Protein AF-A0A6C0J6Q1-F1 (afdb_monomer)

Secondary structure (DSSP, 8-state):
-------------EEE-TTS-EEEEEEEE-TTS-EEEEEEEEE-TTSTTTSTT--PPPPPB--HHHHHHHHHHHHH-TTT-SSHHHHHHHHHHHS--TT-B--BHHHHH-GGGSB-TTTS-S--PPPPPPHHHHHHHHHHHHHHHHHHHHHHHHHHHHHHHHTTS---

Solvent-accessible surface area (backbone atoms only — not comparable to full-atom values): 10248 Å² total; per-residue (Å²): 137,86,80,79,77,74,82,77,83,62,89,46,73,72,45,77,43,99,69,52,21,34,29,29,47,37,77,40,73,44,97,86,71,46,81,39,82,43,82,43,76,79,40,61,50,60,56,57,67,67,43,92,81,62,74,79,77,81,71,54,73,54,52,71,69,54,44,47,48,32,44,51,52,64,67,64,37,59,92,82,33,94,38,74,67,54,40,54,50,46,64,46,63,52,23,57,46,93,86,36,68,44,64,25,48,65,28,55,75,41,44,88,73,30,28,38,93,88,70,43,67,47,77,56,69,76,76,79,79,51,69,72,56,50,52,55,50,53,52,51,52,51,50,51,52,54,52,56,57,54,54,57,54,53,55,53,54,54,57,55,52,64,71,73,71,79,83,131

Nearest PDB structures (foldseek):
  6cqo-assembly3_D  TM=4.088E-01  e=1.743E+00  Saccharomyces cerevisiae S288C
  1vhz-assembly1_B  TM=5.983E-01  e=8.739E+00  Escherichia coli
  8s4s-assembly1_B  TM=3.358E-01  e=2.566E+00  Enterococcus faecalis

Mean predicted aligned error: 18.16 Å

Structure (mmCIF, N/CA/C/O backbone):
data_AF-A0A6C0J6Q1-F1
#
_entry.id   AF-A0A6C0J6Q1-F1
#
loop_
_atom_site.group_PDB
_atom_site.id
_atom_site.type_symbol
_atom_site.label_atom_id
_atom_site.label_alt_id
_atom_site.label_comp_id
_atom_site.label_asym_id
_atom_site.label_entity_id
_atom_site.label_seq_id
_atom_site.pdbx_PDB_ins_code
_atom_site.Cartn_x
_atom_site.Cartn_y
_atom_site.Cartn_z
_atom_site.occupancy
_atom_site.B_iso_or_equiv
_atom_site.auth_seq_id
_atom_site.auth_comp_id
_atom_site.auth_asym_id
_atom_site.auth_atom_id
_atom_site.pdbx_PDB_model_num
ATOM 1 N N . MET A 1 1 ? 37.538 18.246 33.542 1.00 31.28 1 MET A N 1
ATOM 2 C CA . MET A 1 1 ? 36.660 17.071 33.344 1.00 31.28 1 MET A CA 1
ATOM 3 C C . MET A 1 1 ? 35.250 17.475 33.776 1.00 31.28 1 MET A C 1
ATOM 5 O O . MET A 1 1 ? 34.979 17.512 34.967 1.00 31.28 1 MET A O 1
ATOM 9 N N . TYR A 1 2 ? 34.393 17.915 32.850 1.00 31.08 2 TYR A N 1
ATOM 10 C CA . TYR A 1 2 ? 33.024 18.337 33.182 1.00 31.08 2 TYR A CA 1
ATOM 11 C C . TYR A 1 2 ? 32.098 17.121 33.132 1.00 31.08 2 TYR A C 1
ATOM 13 O O . TYR A 1 2 ? 31.791 16.616 32.057 1.00 31.08 2 TYR A O 1
ATOM 21 N N . MET A 1 3 ? 31.660 16.643 34.296 1.00 31.19 3 MET A N 1
ATOM 22 C CA . MET A 1 3 ? 30.568 15.675 34.377 1.00 31.19 3 MET A CA 1
ATOM 23 C C . MET A 1 3 ? 29.244 16.439 34.267 1.00 31.19 3 MET A C 1
ATOM 25 O O . MET A 1 3 ? 28.832 17.115 35.210 1.00 31.19 3 MET A O 1
ATOM 29 N N . SER A 1 4 ? 28.568 16.354 33.118 1.00 32.66 4 SER A N 1
ATOM 30 C CA . SER A 1 4 ? 27.182 16.808 32.987 1.00 32.66 4 SER A CA 1
ATOM 31 C C . SER A 1 4 ? 26.290 15.904 33.840 1.00 32.66 4 SER A C 1
ATOM 33 O O . SER A 1 4 ? 26.057 14.744 33.489 1.00 32.66 4 SER A O 1
ATOM 35 N N . LYS A 1 5 ? 25.788 16.413 34.969 1.00 37.06 5 LYS A N 1
ATOM 36 C CA . LYS A 1 5 ? 24.716 15.748 35.715 1.00 37.06 5 LYS A CA 1
ATOM 37 C C . LYS A 1 5 ? 23.469 15.726 34.833 1.00 37.06 5 LYS A C 1
ATOM 39 O O . LYS A 1 5 ? 22.796 16.738 34.654 1.00 37.06 5 LYS A O 1
ATOM 44 N N . VAL A 1 6 ? 23.204 14.556 34.262 1.00 41.47 6 VAL A N 1
ATOM 45 C CA . VAL A 1 6 ? 21.924 14.176 33.663 1.00 41.47 6 VAL A CA 1
ATOM 46 C C . VAL A 1 6 ? 20.822 14.522 34.667 1.00 41.47 6 VAL A C 1
ATOM 48 O O . VAL A 1 6 ? 20.937 14.196 35.848 1.00 41.47 6 VAL A O 1
ATOM 51 N N . GLY A 1 7 ? 19.804 15.251 34.201 1.00 38.47 7 GLY A N 1
ATOM 52 C CA . GLY A 1 7 ? 18.762 15.854 35.029 1.00 38.47 7 GLY A CA 1
ATOM 53 C C . GLY A 1 7 ? 18.146 14.870 36.021 1.00 38.47 7 GLY A C 1
ATOM 54 O O . GLY A 1 7 ? 17.447 13.934 35.633 1.00 38.47 7 GLY A O 1
ATOM 55 N N . GLN A 1 8 ? 18.399 15.102 37.309 1.00 38.59 8 GLN A N 1
ATOM 56 C CA . GLN A 1 8 ? 17.718 14.400 38.388 1.00 38.59 8 GLN A CA 1
ATOM 57 C C . GLN A 1 8 ? 16.232 14.773 38.357 1.00 38.59 8 GLN A C 1
ATOM 59 O O . GLN A 1 8 ? 15.865 15.945 38.424 1.00 38.59 8 GLN A O 1
ATOM 64 N N . THR A 1 9 ? 15.375 13.760 38.228 1.00 44.28 9 THR A N 1
ATOM 65 C CA . THR A 1 9 ? 13.922 13.909 38.353 1.00 44.28 9 THR A CA 1
ATOM 66 C C . THR A 1 9 ? 13.615 14.060 39.839 1.00 44.28 9 THR A C 1
ATOM 68 O O . THR A 1 9 ? 13.658 13.085 40.582 1.00 44.28 9 THR A O 1
ATOM 71 N N . VAL A 1 10 ? 13.373 15.288 40.295 1.00 46.84 10 VAL A N 1
ATOM 72 C CA . VAL A 1 10 ? 12.928 15.542 41.670 1.00 46.84 10 VAL A CA 1
ATOM 73 C C . VAL A 1 10 ? 11.433 15.225 41.743 1.00 46.84 10 VAL A C 1
ATOM 75 O O . VAL A 1 10 ? 10.654 15.809 40.992 1.00 46.84 10 VAL A O 1
ATOM 78 N N . GLN A 1 11 ? 11.084 14.265 42.606 1.00 47.78 11 GLN A N 1
ATOM 79 C CA . GLN A 1 11 ? 9.743 13.781 42.966 1.00 47.78 11 GLN A CA 1
ATOM 80 C C . GLN A 1 11 ? 8.599 14.758 42.630 1.00 47.78 11 GLN A C 1
ATOM 82 O O . GLN A 1 11 ? 8.379 15.750 43.323 1.00 47.78 11 GLN A O 1
ATOM 87 N N . GLY A 1 12 ? 7.844 14.449 41.577 1.00 55.34 12 GLY A N 1
ATOM 88 C CA . GLY A 1 12 ? 6.535 15.039 41.301 1.00 55.34 12 GLY A CA 1
ATOM 89 C C . GLY A 1 12 ? 5.444 13.982 41.456 1.00 55.34 12 GLY A C 1
ATOM 90 O O . GLY A 1 12 ? 5.717 12.794 41.300 1.00 55.34 12 GLY A O 1
ATOM 91 N N . SER A 1 13 ? 4.210 14.397 41.754 1.00 62.00 13 SER A N 1
ATOM 92 C CA . SER A 1 13 ? 3.060 13.490 41.750 1.00 62.00 13 SER A CA 1
ATOM 93 C C . SER A 1 13 ? 2.784 13.005 40.326 1.00 62.00 13 SER A C 1
ATOM 95 O O . SER A 1 13 ? 2.541 13.796 39.407 1.00 62.00 13 SER A O 1
ATOM 97 N N . GLU A 1 14 ? 2.85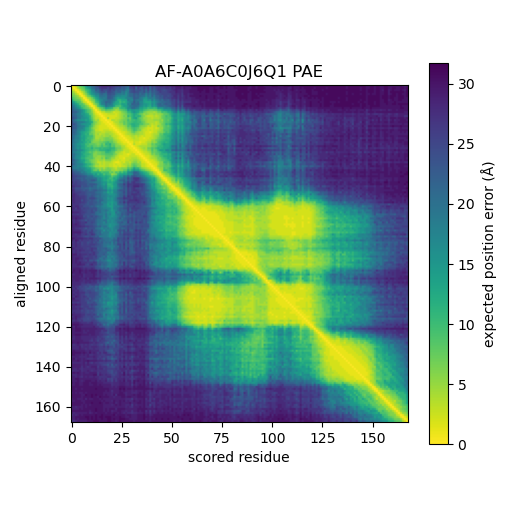9 11.694 40.136 1.00 70.31 14 GLU A N 1
ATOM 98 C CA . GLU A 1 14 ? 2.458 11.043 38.896 1.00 70.31 14 GLU A CA 1
ATOM 99 C C . GLU A 1 14 ? 0.930 11.053 38.777 1.00 70.31 14 GLU A C 1
ATOM 101 O O . GLU A 1 14 ? 0.204 10.910 39.762 1.00 70.31 14 GLU A O 1
ATOM 106 N N . LYS A 1 15 ? 0.425 11.238 37.557 1.00 68.31 15 LYS A N 1
ATOM 107 C CA . LYS A 1 15 ? -1.001 11.159 37.248 1.00 68.31 15 LYS A CA 1
ATOM 108 C C . LYS A 1 15 ? -1.218 10.367 35.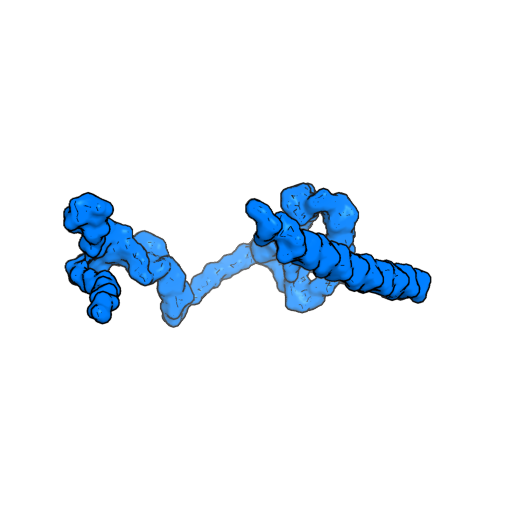969 1.00 68.31 15 LYS A C 1
ATOM 110 O O . LYS A 1 15 ? -0.648 10.680 34.921 1.00 68.31 15 LYS A O 1
ATOM 115 N N . THR A 1 16 ? -2.123 9.401 36.044 1.00 72.75 16 THR A N 1
ATOM 116 C CA . THR A 1 16 ? -2.649 8.704 34.870 1.00 72.75 16 THR A CA 1
ATOM 117 C C . THR A 1 16 ? -3.632 9.612 34.127 1.00 72.75 16 THR A C 1
ATOM 119 O O . THR A 1 16 ? -4.587 10.144 34.697 1.00 72.75 16 THR A O 1
ATOM 122 N N . LEU A 1 17 ? -3.376 9.827 32.840 1.00 67.94 17 LEU A N 1
ATOM 123 C CA . LEU A 1 17 ? -4.201 10.611 31.926 1.00 67.94 17 LEU A CA 1
ATOM 124 C C . LEU A 1 17 ? -5.359 9.771 31.372 1.00 67.94 17 LEU A C 1
ATOM 126 O O . LEU A 1 17 ? -5.322 8.543 31.371 1.00 67.94 17 LEU A O 1
ATOM 130 N N . ARG A 1 18 ? -6.375 10.438 30.809 1.00 61.78 18 ARG A N 1
ATOM 131 C CA . ARG A 1 18 ? -7.586 9.796 30.254 1.00 61.78 18 ARG A CA 1
ATOM 132 C C . ARG A 1 18 ? -7.299 8.762 29.151 1.00 61.78 18 ARG A C 1
ATOM 134 O O . ARG A 1 18 ? -8.119 7.888 28.908 1.00 61.78 18 ARG A O 1
ATOM 141 N N . ASN A 1 19 ? -6.152 8.864 28.481 1.00 59.66 19 ASN A N 1
ATOM 142 C CA . ASN A 1 19 ? -5.696 7.934 27.443 1.00 59.66 19 ASN A CA 1
ATOM 143 C C . ASN A 1 19 ? -4.791 6.804 27.980 1.00 59.66 19 ASN A C 1
ATOM 145 O O . ASN A 1 19 ? -4.160 6.119 27.178 1.00 59.66 19 ASN A O 1
ATOM 149 N N . GLY A 1 20 ? -4.677 6.643 29.303 1.00 59.78 20 GLY A N 1
ATOM 150 C CA . GLY A 1 20 ? -3.832 5.632 29.945 1.00 59.78 20 GLY A CA 1
ATOM 151 C C . GLY A 1 20 ? -2.336 5.964 29.968 1.00 59.78 20 GLY A C 1
ATOM 152 O O . GLY A 1 20 ? -1.537 5.128 30.371 1.00 59.78 20 GLY A O 1
ATOM 153 N N . ALA A 1 21 ? -1.931 7.161 29.532 1.00 65.50 21 ALA A N 1
ATOM 154 C CA . ALA A 1 21 ? -0.545 7.611 29.645 1.00 65.50 21 ALA A CA 1
ATOM 155 C C . ALA A 1 21 ? -0.246 8.111 31.068 1.00 65.50 21 ALA A C 1
ATOM 157 O O . ALA A 1 21 ? -1.102 8.734 31.693 1.00 65.50 21 ALA A O 1
ATOM 158 N N . ILE A 1 22 ? 0.975 7.901 31.559 1.00 72.88 22 ILE A N 1
ATOM 159 C CA . ILE A 1 22 ? 1.423 8.415 32.862 1.00 72.88 22 ILE A CA 1
ATOM 160 C C . ILE A 1 22 ? 2.250 9.672 32.616 1.00 72.88 22 ILE A C 1
ATOM 162 O O . ILE A 1 22 ? 3.230 9.651 31.863 1.00 72.88 22 ILE A O 1
ATOM 166 N N . GLY A 1 23 ? 1.850 10.777 33.238 1.00 75.56 23 GLY A N 1
ATOM 167 C CA . GLY A 1 23 ? 2.623 12.012 33.234 1.00 75.56 23 GLY A CA 1
ATOM 168 C C . GLY A 1 23 ? 2.917 12.498 34.644 1.00 75.56 23 GLY A C 1
ATOM 169 O O . GLY A 1 23 ? 2.174 12.202 35.575 1.00 75.56 23 GLY A O 1
ATOM 170 N N . ALA A 1 24 ? 3.992 13.262 34.793 1.00 77.56 24 ALA A N 1
ATOM 171 C CA . ALA A 1 24 ? 4.355 13.886 36.055 1.00 77.56 24 ALA A CA 1
ATOM 172 C C . ALA A 1 24 ? 4.741 15.347 35.829 1.00 77.56 24 ALA A C 1
ATOM 174 O O . ALA A 1 24 ? 5.163 15.757 34.740 1.00 77.56 24 ALA A O 1
ATOM 175 N N . SER A 1 25 ? 4.580 16.146 36.879 1.00 75.88 25 SER A N 1
ATOM 176 C CA . SER A 1 25 ? 5.115 17.505 36.902 1.00 75.88 25 SER A CA 1
ATOM 177 C C . SER A 1 25 ? 6.587 17.445 37.279 1.00 75.88 25 SER A C 1
ATOM 179 O O . SER A 1 25 ? 6.921 17.029 38.383 1.00 75.88 25 SER A O 1
ATOM 181 N N . VAL A 1 26 ? 7.458 17.877 36.373 1.00 74.88 26 VAL A N 1
ATOM 182 C CA . VAL A 1 26 ? 8.906 17.908 36.581 1.00 74.88 26 VAL A CA 1
ATOM 183 C C . VAL A 1 26 ? 9.357 19.360 36.681 1.00 74.88 26 VAL A C 1
ATOM 185 O O . VAL A 1 26 ? 8.897 20.225 35.928 1.00 74.88 26 VAL A O 1
ATOM 188 N N . TRP A 1 27 ? 10.261 19.641 37.613 1.00 75.38 27 TRP A N 1
ATOM 189 C CA . TRP A 1 27 ? 10.957 20.921 37.663 1.00 75.38 27 TRP A CA 1
ATOM 190 C C . TRP A 1 27 ? 12.024 20.967 36.571 1.00 75.38 27 TRP A C 1
ATOM 192 O O . TRP A 1 27 ? 12.867 20.079 36.473 1.00 75.38 27 TRP A O 1
ATOM 202 N N . VAL A 1 28 ? 11.973 21.996 35.732 1.00 74.69 28 VAL A N 1
ATOM 203 C CA . VAL A 1 28 ? 12.897 22.199 34.616 1.00 74.69 28 VAL A CA 1
ATOM 204 C C . VAL A 1 28 ? 13.493 23.593 34.732 1.00 74.69 28 VAL A C 1
ATOM 206 O O . VAL A 1 28 ? 12.763 24.568 34.914 1.00 74.69 28 VAL A O 1
ATOM 209 N N . THR A 1 29 ? 14.811 23.695 34.604 1.00 78.50 29 THR A N 1
ATOM 210 C CA . THR A 1 29 ? 15.500 24.983 34.504 1.00 78.50 29 THR A CA 1
ATOM 211 C C . THR A 1 29 ? 15.158 25.636 33.167 1.00 78.50 29 THR A C 1
A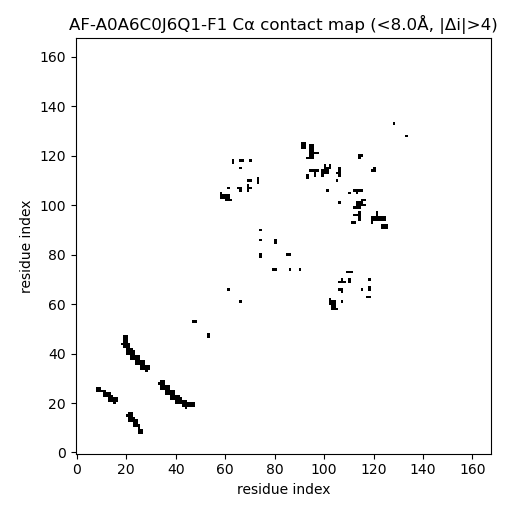TOM 213 O O . THR A 1 29 ? 15.306 25.026 32.105 1.00 78.50 29 THR A O 1
ATOM 216 N N . LYS A 1 30 ? 14.651 26.865 33.212 1.00 77.06 30 LYS A N 1
ATOM 217 C CA . LYS A 1 30 ? 14.368 27.687 32.035 1.00 77.06 30 LYS A CA 1
ATOM 218 C C . LYS A 1 30 ? 15.663 28.307 31.495 1.00 77.06 30 LYS A C 1
ATOM 220 O O . LYS A 1 30 ? 16.702 28.277 32.147 1.00 77.06 30 LYS A O 1
ATOM 225 N N . GLN A 1 31 ? 15.593 28.891 30.298 1.00 74.31 31 GLN A N 1
ATOM 226 C CA . GLN A 1 31 ? 16.737 29.558 29.656 1.00 74.31 31 GLN A CA 1
ATOM 227 C C . GLN A 1 31 ? 17.276 30.755 30.460 1.00 74.31 31 GLN A C 1
ATOM 229 O O . GLN A 1 31 ? 18.447 31.085 30.335 1.00 74.31 31 GLN A O 1
ATOM 234 N N . ASP A 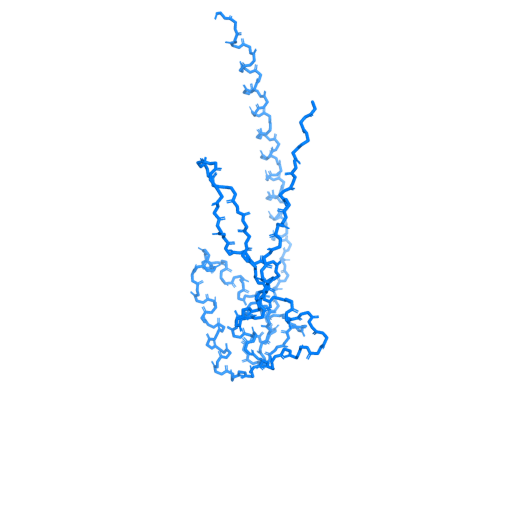1 32 ? 16.441 31.360 31.307 1.00 78.56 32 ASP A N 1
ATOM 235 C CA . ASP A 1 32 ? 16.789 32.462 32.214 1.00 78.56 32 ASP A CA 1
ATOM 236 C C . ASP A 1 32 ? 17.414 31.996 33.549 1.00 78.56 32 ASP A C 1
ATOM 238 O O . ASP A 1 32 ? 17.658 32.809 34.436 1.00 78.56 32 ASP A O 1
ATOM 242 N N . GLY A 1 33 ? 17.650 30.690 33.723 1.00 74.62 33 GLY A N 1
ATOM 243 C CA . GLY A 1 33 ? 18.199 30.107 34.951 1.00 74.62 33 GLY A CA 1
ATOM 244 C C . GLY A 1 33 ? 17.176 29.869 36.069 1.00 74.62 33 GLY A C 1
ATOM 245 O O . GLY A 1 33 ? 17.518 29.253 37.078 1.00 74.62 33 GLY A O 1
ATOM 246 N N . THR A 1 34 ? 15.915 30.280 35.904 1.00 78.06 34 THR A N 1
ATOM 247 C CA . THR A 1 34 ? 14.858 30.039 36.898 1.00 78.06 34 THR A CA 1
ATOM 248 C C . THR A 1 34 ? 14.289 28.621 36.802 1.00 78.06 34 THR A C 1
ATOM 250 O O . THR A 1 34 ? 14.266 28.002 35.737 1.00 78.06 34 THR A O 1
ATOM 253 N N . LEU A 1 35 ? 13.784 28.081 37.915 1.00 77.25 35 LEU A N 1
ATOM 254 C CA . LEU A 1 35 ? 13.070 26.801 37.921 1.00 77.25 35 LEU A CA 1
ATOM 255 C C . LEU A 1 35 ? 11.598 27.001 37.535 1.00 77.25 35 LEU A C 1
ATOM 257 O O . LEU A 1 35 ? 10.890 27.828 38.108 1.00 77.25 35 LEU A O 1
ATOM 261 N N . GLY A 1 36 ? 11.111 26.215 36.575 1.00 76.62 36 GLY A N 1
ATOM 262 C CA . GLY A 1 36 ? 9.703 26.167 36.184 1.00 76.62 36 GLY A CA 1
ATOM 263 C C . GLY A 1 36 ? 9.136 24.753 36.252 1.00 76.62 36 GLY A C 1
ATOM 264 O O . GLY A 1 36 ? 9.810 23.791 35.894 1.00 76.62 36 GLY A O 1
ATOM 265 N N . LYS A 1 37 ? 7.875 24.608 36.672 1.00 78.88 37 LYS A N 1
ATOM 266 C CA . LYS A 1 37 ? 7.158 23.329 36.566 1.00 78.88 37 LYS A CA 1
ATOM 267 C C . LYS A 1 37 ? 6.732 23.097 35.114 1.00 78.88 37 LYS A C 1
ATOM 269 O O . LYS A 1 37 ? 6.090 23.958 34.516 1.00 78.88 37 LYS A O 1
ATOM 274 N N . ARG A 1 38 ? 7.047 21.928 34.554 1.00 74.81 38 ARG A N 1
ATOM 275 C CA . ARG A 1 38 ? 6.531 21.456 33.260 1.00 74.81 38 ARG A CA 1
ATOM 276 C C . ARG A 1 38 ? 5.934 20.065 33.408 1.00 74.81 38 ARG A C 1
ATOM 278 O O . ARG A 1 38 ? 6.508 19.205 34.066 1.00 74.81 38 ARG A O 1
ATOM 285 N N . PHE A 1 39 ? 4.794 19.837 32.768 1.00 74.50 39 PHE A N 1
ATOM 286 C CA . PHE A 1 39 ? 4.189 18.512 32.700 1.00 74.50 39 PHE A CA 1
ATOM 287 C C . PHE A 1 39 ? 4.873 17.688 31.600 1.00 74.50 39 PHE A C 1
ATOM 289 O O . PHE A 1 39 ? 4.961 18.144 30.458 1.00 74.50 39 PHE A O 1
ATOM 296 N N . LYS A 1 40 ? 5.367 16.492 31.932 1.00 73.81 40 LYS A N 1
ATOM 297 C CA . LYS A 1 40 ? 6.027 15.578 30.988 1.00 73.81 40 LYS A CA 1
ATOM 298 C C . LYS A 1 40 ? 5.353 14.208 31.024 1.00 73.81 40 LYS A C 1
ATOM 300 O O . LYS A 1 40 ? 5.018 13.708 32.091 1.00 73.81 40 LYS A O 1
ATOM 305 N N . ILE A 1 41 ? 5.166 13.597 29.853 1.00 70.62 41 ILE A N 1
ATOM 306 C CA . ILE A 1 41 ? 4.691 12.212 29.734 1.00 70.62 41 ILE A CA 1
ATOM 307 C C . ILE A 1 41 ? 5.895 11.285 29.936 1.00 70.62 41 ILE A C 1
ATOM 309 O O . ILE A 1 41 ? 6.861 11.367 29.176 1.00 70.62 41 ILE A O 1
ATOM 313 N N . HIS A 1 42 ? 5.841 10.439 30.964 1.00 65.12 42 HIS A N 1
ATOM 314 C CA . HIS A 1 42 ? 6.874 9.446 31.280 1.00 65.12 42 HIS A CA 1
ATOM 315 C C . HIS A 1 42 ? 6.641 8.152 30.504 1.00 65.12 42 HIS A C 1
ATOM 317 O O . HIS A 1 42 ? 7.567 7.612 29.903 1.00 65.12 42 HIS A O 1
ATOM 323 N N . THR A 1 43 ? 5.381 7.722 30.439 1.00 63.81 43 THR A N 1
ATOM 324 C CA . THR A 1 43 ? 4.978 6.491 29.763 1.00 63.81 43 THR A CA 1
ATOM 325 C C . THR A 1 43 ? 3.832 6.806 28.812 1.00 63.81 43 THR A C 1
ATOM 327 O O . THR A 1 43 ? 2.781 7.299 29.226 1.00 63.81 43 THR A O 1
ATOM 330 N N . GLY A 1 44 ? 4.046 6.574 27.513 1.00 57.34 44 GLY A N 1
ATOM 331 C CA . GLY A 1 44 ? 3.047 6.856 26.482 1.00 57.34 44 GLY A CA 1
ATOM 332 C C . GLY A 1 44 ? 1.793 5.975 26.608 1.00 57.34 44 GLY A C 1
ATOM 333 O O . GLY A 1 44 ? 1.829 4.936 27.265 1.00 57.34 44 GLY A O 1
ATOM 334 N N . PRO A 1 45 ? 0.697 6.314 25.905 1.00 55.25 45 PRO A N 1
ATOM 335 C CA . PRO A 1 45 ? -0.577 5.575 25.950 1.00 55.25 45 PRO A CA 1
ATOM 336 C C . PRO A 1 45 ? -0.485 4.112 25.467 1.00 55.25 45 PRO A C 1
ATOM 338 O O . PRO A 1 45 ? -1.464 3.373 25.511 1.00 55.25 45 PRO A O 1
ATOM 341 N N . ASN A 1 46 ? 0.685 3.673 24.994 1.00 54.00 46 ASN A N 1
ATOM 342 C CA . ASN A 1 46 ? 0.948 2.289 24.615 1.00 54.00 46 ASN A CA 1
ATOM 343 C C . ASN A 1 46 ? 1.238 1.366 25.811 1.00 54.00 46 ASN A C 1
ATOM 345 O O . ASN A 1 46 ? 1.207 0.158 25.609 1.00 54.00 46 ASN A O 1
ATOM 349 N N . ALA A 1 47 ? 1.474 1.873 27.028 1.00 51.09 47 ALA A N 1
ATOM 350 C CA . ALA A 1 47 ? 1.611 0.994 28.197 1.00 51.09 47 ALA A CA 1
ATOM 351 C C . ALA A 1 47 ? 0.301 0.264 28.526 1.00 51.09 47 ALA A C 1
ATOM 353 O O . ALA A 1 47 ? 0.327 -0.940 28.735 1.00 51.09 47 ALA A O 1
ATOM 354 N N . ALA A 1 48 ? -0.852 0.928 28.383 1.00 48.88 48 ALA A N 1
ATOM 355 C CA . ALA A 1 48 ? -2.164 0.281 28.490 1.00 48.88 48 ALA A CA 1
ATOM 356 C C . ALA A 1 48 ? -2.421 -0.787 27.399 1.00 48.88 48 ALA A C 1
ATOM 358 O O . ALA A 1 48 ? -3.268 -1.655 27.568 1.00 48.88 48 ALA A O 1
ATOM 359 N N . ARG A 1 49 ? -1.696 -0.738 26.267 1.00 50.75 49 ARG A N 1
ATOM 360 C CA . ARG A 1 49 ? -1.724 -1.780 25.217 1.00 50.75 49 ARG A CA 1
ATOM 361 C C . ARG A 1 49 ? -0.735 -2.921 25.472 1.00 50.75 49 ARG A C 1
ATOM 363 O O . ARG A 1 49 ? -0.801 -3.921 24.763 1.00 50.75 49 ARG A O 1
ATOM 370 N N . ALA A 1 50 ? 0.197 -2.739 26.405 1.00 51.34 50 ALA A N 1
ATOM 371 C CA . ALA A 1 50 ? 1.173 -3.739 26.829 1.00 51.34 50 ALA A CA 1
ATOM 372 C C . ALA A 1 50 ? 0.712 -4.512 28.081 1.00 51.34 50 ALA A C 1
ATOM 374 O O . ALA A 1 50 ? 1.366 -5.478 28.464 1.00 51.34 50 ALA A O 1
ATOM 375 N N . GLU A 1 51 ? -0.410 -4.108 28.691 1.00 54.50 51 GLU A N 1
ATOM 376 C CA . GLU A 1 51 ? -1.083 -4.824 29.778 1.00 54.50 51 GLU A CA 1
ATOM 377 C C . GLU A 1 51 ? -1.467 -6.252 29.330 1.00 54.50 51 GLU A C 1
ATOM 379 O O . GLU A 1 51 ? -2.132 -6.416 28.293 1.00 54.50 51 GLU A O 1
ATOM 384 N N . PRO A 1 52 ? -1.095 -7.296 30.093 1.00 44.78 52 PRO A N 1
ATOM 385 C CA . PRO A 1 52 ? -1.557 -8.657 29.849 1.00 44.78 52 PRO A CA 1
ATOM 386 C C . PRO A 1 52 ? -3.089 -8.702 29.956 1.00 44.78 52 PRO A C 1
ATOM 388 O O . PRO A 1 52 ? -3.646 -8.542 31.036 1.00 44.78 52 PRO A O 1
ATOM 391 N N . GLY A 1 53 ? -3.782 -8.887 28.828 1.00 56.84 53 GLY A N 1
ATOM 392 C CA . GLY A 1 53 ? -5.252 -8.933 28.776 1.00 56.84 53 GLY A CA 1
ATOM 393 C C . GLY A 1 53 ? -5.919 -7.835 27.943 1.00 56.84 53 GLY A C 1
ATOM 394 O O . GLY A 1 53 ? -7.137 -7.875 27.769 1.00 56.84 53 GLY A O 1
ATOM 395 N N . TYR A 1 54 ? -5.165 -6.891 27.364 1.00 57.56 54 TYR A N 1
ATOM 396 C CA . TYR A 1 54 ? -5.734 -5.940 26.404 1.00 57.56 54 TYR A CA 1
ATOM 397 C C . TYR A 1 54 ? -6.226 -6.662 25.136 1.00 57.56 54 TYR A C 1
ATOM 399 O O . TYR A 1 54 ? -5.447 -7.029 24.252 1.00 57.56 54 TYR A O 1
ATOM 407 N N . GLN A 1 55 ? -7.543 -6.834 25.015 1.00 58.41 55 GLN A N 1
ATOM 408 C CA . GLN A 1 55 ? -8.171 -7.326 23.793 1.00 58.41 55 GLN A CA 1
ATOM 409 C C . GLN A 1 55 ? -8.332 -6.163 22.808 1.00 58.41 55 GLN A C 1
ATOM 411 O O . GLN A 1 55 ? -9.104 -5.226 23.025 1.00 58.41 55 GLN A O 1
ATOM 416 N N . ARG A 1 56 ? -7.585 -6.203 21.698 1.00 62.94 56 ARG A N 1
ATOM 417 C CA . ARG A 1 56 ? -7.809 -5.281 20.579 1.00 62.94 56 ARG A CA 1
ATOM 418 C C . ARG A 1 56 ? -9.241 -5.499 20.082 1.00 62.94 56 ARG A C 1
ATOM 420 O O . ARG A 1 56 ? -9.561 -6.602 19.658 1.00 62.94 56 ARG A O 1
ATOM 427 N N . GLY A 1 57 ? -10.062 -4.446 20.102 1.00 66.69 57 GLY A N 1
ATOM 428 C CA . GLY A 1 57 ? -11.436 -4.513 19.603 1.00 66.69 57 GLY A CA 1
ATOM 429 C C . GLY A 1 57 ? -11.506 -5.111 18.196 1.00 66.69 57 GLY A C 1
ATOM 430 O O . GLY A 1 57 ? -10.659 -4.810 17.343 1.00 66.69 57 GLY A O 1
ATOM 431 N N . GLU A 1 58 ? -12.499 -5.970 17.976 1.00 73.50 58 GLU A N 1
ATOM 432 C CA . GLU A 1 58 ? -12.691 -6.657 16.704 1.00 73.50 58 GLU A CA 1
ATOM 433 C C . GLU A 1 58 ? -12.848 -5.657 15.559 1.00 73.50 58 GLU A C 1
ATOM 435 O O . GLU A 1 58 ? -13.497 -4.609 15.661 1.00 73.50 58 GLU A O 1
ATOM 440 N N . GLN A 1 59 ? -12.217 -5.968 14.432 1.00 81.81 59 GLN A N 1
ATOM 441 C CA . GLN A 1 59 ? -12.323 -5.121 13.259 1.00 81.81 59 GLN A CA 1
ATOM 442 C C . GLN A 1 59 ? -13.655 -5.378 12.570 1.00 81.81 59 GLN A C 1
ATOM 444 O O . GLN A 1 59 ? -13.937 -6.496 12.152 1.00 81.81 59 GLN A O 1
ATOM 449 N N . LYS A 1 60 ? -14.440 -4.312 12.391 1.00 87.50 60 LYS A N 1
ATOM 450 C CA . LYS A 1 60 ? -15.734 -4.385 11.704 1.00 87.50 60 LYS A CA 1
ATOM 451 C C . LYS A 1 60 ? -15.580 -5.017 10.323 1.00 87.50 60 LYS A C 1
ATOM 453 O O . LYS A 1 60 ? -14.709 -4.586 9.558 1.00 87.50 60 LYS A O 1
ATOM 458 N N . GLN A 1 61 ? -16.431 -5.990 10.015 1.00 92.12 61 GLN A N 1
ATOM 459 C CA . GLN A 1 61 ? -16.596 -6.489 8.654 1.00 92.12 61 GLN A CA 1
ATOM 460 C C . GLN A 1 61 ? -17.161 -5.381 7.761 1.00 92.12 61 GLN A C 1
ATOM 462 O O . GLN A 1 61 ? -17.943 -4.545 8.218 1.00 92.12 61 GLN A O 1
ATOM 467 N N . ILE A 1 62 ? -16.720 -5.346 6.508 1.00 93.62 62 ILE A N 1
ATOM 468 C CA . ILE A 1 62 ? -17.188 -4.383 5.510 1.00 93.62 62 ILE A CA 1
ATOM 469 C C . ILE A 1 62 ? -17.954 -5.108 4.411 1.00 93.62 62 ILE A C 1
ATOM 471 O O . ILE A 1 62 ? -17.667 -6.265 4.101 1.00 93.62 62 ILE A O 1
ATOM 475 N N . SER A 1 63 ? -18.915 -4.416 3.805 1.00 93.44 63 SER A N 1
ATOM 476 C CA . SER A 1 63 ? -19.670 -4.951 2.674 1.00 93.44 63 SER A CA 1
ATOM 477 C C . SER A 1 63 ? -18.857 -4.916 1.379 1.00 93.44 63 SER A C 1
ATOM 479 O O . SER A 1 63 ? -17.936 -4.112 1.221 1.00 93.44 63 SER A O 1
ATOM 481 N N . LEU A 1 64 ? -19.261 -5.727 0.398 1.00 91.31 64 LEU A N 1
ATOM 482 C CA . LEU A 1 64 ? -18.656 -5.726 -0.936 1.00 91.31 64 LEU A CA 1
ATOM 483 C C . LEU A 1 64 ? -18.716 -4.338 -1.598 1.00 91.31 64 LEU A C 1
ATOM 485 O O . LEU A 1 64 ? -17.765 -3.908 -2.244 1.00 91.31 64 LEU A O 1
ATOM 489 N N . ALA A 1 65 ? -19.818 -3.606 -1.414 1.00 92.88 65 ALA A N 1
ATOM 490 C CA . ALA A 1 65 ? -19.956 -2.246 -1.932 1.00 92.88 65 ALA A CA 1
ATOM 491 C C . ALA A 1 65 ? -18.950 -1.280 -1.279 1.00 92.88 65 ALA A C 1
ATOM 493 O O . ALA A 1 65 ? -18.351 -0.452 -1.965 1.00 92.88 65 ALA A O 1
ATOM 494 N N . GLN A 1 66 ? -18.723 -1.415 0.033 1.00 92.50 66 GLN A N 1
ATOM 495 C CA . GLN A 1 66 ? -17.713 -0.634 0.751 1.00 92.50 66 GLN A CA 1
ATOM 496 C C . GLN A 1 66 ? -16.296 -0.986 0.295 1.00 92.50 66 GLN A C 1
ATOM 498 O O . GLN A 1 66 ? -15.485 -0.083 0.107 1.00 92.50 66 GLN A O 1
ATOM 503 N N . ALA A 1 67 ? -16.013 -2.269 0.070 1.00 91.25 67 ALA A N 1
ATOM 504 C CA . ALA A 1 67 ? -14.733 -2.724 -0.457 1.00 91.25 67 ALA A CA 1
ATOM 505 C C . ALA A 1 67 ? -14.469 -2.151 -1.861 1.00 91.25 67 ALA A C 1
ATOM 507 O O . ALA A 1 67 ? -13.442 -1.512 -2.077 1.00 91.25 67 ALA A O 1
ATOM 508 N N . LYS A 1 68 ? -15.435 -2.249 -2.784 1.00 91.00 68 LYS A N 1
ATOM 509 C CA . LYS A 1 68 ? -15.329 -1.656 -4.132 1.00 91.00 68 LYS A CA 1
ATOM 510 C C . LYS A 1 68 ? -15.072 -0.155 -4.090 1.00 91.00 68 LYS A C 1
ATOM 512 O O . LYS A 1 68 ? -14.222 0.351 -4.819 1.00 91.00 68 LYS A O 1
ATOM 517 N N . ARG A 1 69 ? -15.796 0.562 -3.227 1.00 93.19 69 ARG A N 1
ATOM 518 C CA . ARG A 1 69 ? -15.591 1.999 -3.047 1.00 93.19 69 ARG A CA 1
ATOM 519 C C . ARG A 1 69 ? -14.180 2.294 -2.542 1.00 93.19 69 ARG A C 1
ATOM 521 O O . ARG A 1 69 ? -13.502 3.119 -3.136 1.00 93.19 69 ARG A O 1
ATOM 528 N N . ALA A 1 70 ? -13.725 1.593 -1.504 1.00 92.62 70 ALA A N 1
ATOM 529 C CA . ALA A 1 70 ? -12.388 1.789 -0.955 1.00 92.62 70 ALA A CA 1
ATOM 530 C C . ALA A 1 70 ? -11.287 1.507 -1.987 1.00 92.62 70 ALA A C 1
ATOM 532 O O . ALA A 1 70 ? -10.337 2.279 -2.081 1.00 92.62 70 ALA A O 1
ATOM 533 N N . TYR A 1 71 ? -11.431 0.447 -2.789 1.00 90.31 71 TYR A N 1
ATOM 534 C CA . TYR A 1 71 ? -10.511 0.126 -3.880 1.00 90.31 71 TYR A CA 1
ATOM 535 C C . TYR A 1 71 ? -10.442 1.260 -4.910 1.00 90.31 71 TYR A C 1
ATOM 537 O O . TYR A 1 71 ? -9.359 1.741 -5.251 1.00 90.31 71 TYR A O 1
ATOM 545 N N . ASN A 1 72 ? -11.603 1.743 -5.360 1.00 90.06 72 ASN A N 1
ATOM 546 C CA . ASN A 1 72 ? -11.680 2.844 -6.315 1.00 90.06 72 ASN A CA 1
ATOM 547 C C . ASN A 1 72 ? -11.075 4.131 -5.748 1.00 90.06 72 ASN A C 1
ATOM 549 O O . ASN A 1 72 ? -10.268 4.758 -6.429 1.00 90.06 72 ASN A O 1
ATOM 553 N N . ASP A 1 73 ? -11.403 4.491 -4.507 1.00 91.50 73 ASP A N 1
ATOM 554 C CA . ASP A 1 73 ? -10.887 5.692 -3.843 1.00 91.50 73 ASP A CA 1
ATOM 555 C C . ASP A 1 73 ? -9.357 5.611 -3.676 1.00 91.50 73 ASP A C 1
ATOM 557 O O . ASP A 1 73 ? -8.640 6.567 -3.976 1.00 91.50 73 ASP A O 1
ATOM 561 N N . TYR A 1 74 ? -8.831 4.448 -3.278 1.00 91.31 74 TYR A N 1
ATOM 562 C CA . TYR A 1 74 ? -7.395 4.221 -3.092 1.00 91.31 74 TYR A CA 1
ATOM 563 C C . TYR A 1 74 ? -6.591 4.386 -4.387 1.00 91.31 74 TYR A C 1
ATOM 565 O O . TYR A 1 74 ? -5.505 4.975 -4.393 1.00 91.31 74 TYR A O 1
ATOM 573 N N . TYR A 1 75 ? -7.118 3.883 -5.502 1.00 86.56 75 TYR A N 1
ATOM 574 C CA . TYR A 1 75 ? -6.453 3.997 -6.796 1.00 86.56 75 TYR A CA 1
ATOM 575 C C . TYR A 1 75 ? -6.750 5.312 -7.518 1.00 86.56 75 TYR A C 1
ATOM 577 O O . TYR A 1 75 ? -5.931 5.757 -8.323 1.00 86.56 75 TYR A O 1
ATOM 585 N N . ALA A 1 76 ? -7.868 5.974 -7.232 1.00 87.50 76 ALA A N 1
ATOM 586 C CA . ALA A 1 76 ? -8.173 7.299 -7.764 1.00 87.50 76 ALA A CA 1
ATOM 587 C C . ALA A 1 76 ? -7.307 8.404 -7.139 1.00 87.50 76 ALA A C 1
ATOM 589 O O . ALA A 1 76 ? -7.068 9.418 -7.793 1.00 87.50 76 ALA A O 1
ATOM 590 N N . ASP A 1 77 ? -6.809 8.193 -5.919 1.00 86.69 77 ASP A N 1
ATOM 591 C CA . ASP A 1 77 ? -6.002 9.149 -5.163 1.00 86.69 77 ASP A CA 1
ATOM 592 C C . ASP A 1 77 ? -4.683 9.516 -5.871 1.00 86.69 77 ASP A C 1
ATOM 594 O O . ASP A 1 77 ? -3.695 8.777 -5.865 1.00 86.69 77 ASP A O 1
ATOM 598 N N . THR A 1 78 ? -4.651 10.705 -6.469 1.00 80.62 78 THR A N 1
ATOM 599 C CA . THR A 1 78 ? -3.491 11.226 -7.202 1.00 80.62 78 THR A CA 1
ATOM 600 C C . THR A 1 78 ? -2.315 11.580 -6.294 1.00 80.62 78 THR A C 1
ATOM 602 O O . THR A 1 78 ? -1.184 11.619 -6.776 1.00 80.62 78 THR A O 1
ATOM 605 N N . SER A 1 79 ? -2.534 11.767 -4.987 1.00 84.62 79 SER A N 1
ATOM 606 C CA . SER A 1 79 ? -1.449 12.026 -4.031 1.00 84.62 79 SER A CA 1
ATOM 607 C C . SER A 1 79 ? -0.566 10.794 -3.809 1.00 84.62 79 SER A C 1
ATOM 609 O O . SER A 1 79 ? 0.627 10.920 -3.535 1.00 84.62 79 SER A O 1
ATOM 611 N N . ARG A 1 80 ? -1.126 9.591 -4.000 1.00 82.88 80 ARG A N 1
ATOM 612 C CA . ARG A 1 80 ? -0.401 8.314 -3.922 1.00 82.88 80 ARG A CA 1
ATOM 613 C C . ARG A 1 80 ? 0.297 7.943 -5.226 1.00 82.88 80 ARG A C 1
ATOM 615 O O . ARG A 1 80 ? 1.296 7.224 -5.206 1.00 82.88 80 ARG A O 1
ATOM 622 N N . TRP A 1 81 ? -0.210 8.423 -6.361 1.00 83.94 81 TRP A N 1
ATOM 623 C CA . TRP A 1 81 ? 0.256 8.018 -7.686 1.00 83.94 81 TRP A CA 1
ATOM 624 C C . TRP A 1 81 ? 0.707 9.219 -8.516 1.00 83.94 81 TRP A C 1
ATOM 626 O O . TRP A 1 81 ? -0.086 9.852 -9.205 1.00 83.94 81 TRP A O 1
ATOM 636 N N . THR A 1 82 ? 2.020 9.458 -8.559 1.00 83.25 82 THR A N 1
ATOM 637 C CA . THR A 1 82 ? 2.621 10.559 -9.336 1.00 83.25 82 THR A CA 1
ATOM 638 C C . THR A 1 82 ? 2.345 10.463 -10.842 1.00 83.25 82 THR A C 1
ATOM 640 O O . THR A 1 82 ? 2.379 11.463 -11.548 1.00 83.25 82 THR A O 1
ATOM 643 N N . THR A 1 83 ? 2.095 9.257 -11.372 1.00 85.62 83 THR A N 1
ATOM 644 C CA . THR A 1 83 ? 1.809 9.058 -12.802 1.00 85.62 83 THR A CA 1
ATOM 645 C C . THR A 1 83 ? 0.692 8.046 -13.029 1.00 85.62 83 THR A C 1
ATOM 647 O O . THR A 1 83 ? 0.613 7.014 -12.357 1.00 85.62 83 THR A O 1
ATOM 650 N N . ALA A 1 84 ? -0.116 8.271 -14.071 1.00 84.88 84 ALA A N 1
ATOM 651 C CA . ALA A 1 84 ? -1.143 7.322 -14.511 1.00 84.88 84 ALA A CA 1
ATOM 652 C C . ALA A 1 84 ? -0.555 5.940 -14.861 1.00 84.88 84 ALA A C 1
ATOM 654 O O . ALA A 1 84 ? -1.182 4.905 -14.623 1.00 84.88 84 ALA A O 1
ATOM 655 N N . LYS A 1 85 ? 0.682 5.912 -15.380 1.00 82.56 85 LYS A N 1
ATOM 656 C CA . LYS A 1 85 ? 1.433 4.677 -15.644 1.00 82.56 85 LYS A CA 1
ATOM 657 C C . LYS A 1 85 ? 1.769 3.928 -14.351 1.00 82.56 85 LYS A C 1
ATOM 659 O O . LYS A 1 85 ? 1.613 2.707 -14.310 1.00 82.56 85 LYS A O 1
ATOM 664 N N . GLY A 1 86 ? 2.199 4.643 -13.310 1.00 80.19 86 GLY A N 1
ATOM 665 C CA . GLY A 1 86 ? 2.436 4.092 -11.975 1.00 80.19 86 GLY A CA 1
ATOM 666 C C . GLY A 1 86 ? 1.165 3.485 -11.386 1.00 80.19 86 GLY A C 1
ATOM 667 O O . GLY A 1 86 ? 1.168 2.305 -11.045 1.00 80.19 86 GLY A O 1
ATOM 668 N N . ARG A 1 87 ? 0.052 4.233 -11.415 1.00 84.62 87 ARG A N 1
ATOM 669 C CA . ARG A 1 87 ? -1.271 3.752 -10.984 1.00 84.62 87 ARG A CA 1
ATOM 670 C C . ARG A 1 87 ? -1.693 2.472 -11.706 1.00 84.62 87 ARG A C 1
ATOM 672 O O . ARG A 1 87 ? -2.046 1.486 -11.071 1.00 84.62 87 ARG A O 1
ATOM 679 N N . LYS A 1 88 ? -1.625 2.460 -13.044 1.00 81.25 88 LYS A N 1
ATOM 680 C CA . LYS A 1 88 ? -1.985 1.284 -13.858 1.00 81.25 88 LYS A CA 1
ATOM 681 C C . LYS A 1 88 ? -1.135 0.064 -13.501 1.00 81.25 88 LYS A C 1
ATOM 683 O O . LYS A 1 88 ? -1.635 -1.057 -13.508 1.00 81.25 88 LYS A O 1
ATOM 688 N N . THR A 1 89 ? 0.143 0.290 -13.206 1.00 78.81 89 THR A N 1
ATOM 689 C CA . THR A 1 89 ? 1.080 -0.764 -12.810 1.00 78.81 89 THR A CA 1
ATOM 690 C C . THR A 1 89 ? 0.777 -1.299 -11.411 1.00 78.81 89 THR A C 1
ATOM 692 O O . THR A 1 89 ? 0.876 -2.503 -11.203 1.00 78.81 89 THR A O 1
ATOM 695 N N . ALA A 1 90 ? 0.402 -0.432 -10.468 1.00 79.31 90 ALA A N 1
ATOM 696 C CA . ALA A 1 90 ? -0.007 -0.837 -9.126 1.00 79.31 90 ALA A CA 1
ATOM 697 C C . ALA A 1 90 ? -1.278 -1.697 -9.183 1.00 79.31 90 ALA A C 1
ATOM 699 O O . ALA A 1 90 ? -1.220 -2.855 -8.791 1.00 79.31 90 ALA A O 1
ATOM 700 N N . LEU A 1 91 ? -2.334 -1.216 -9.853 1.00 78.00 91 LEU A N 1
ATOM 701 C CA . LEU A 1 91 ? -3.573 -1.970 -10.113 1.00 78.00 91 LEU A CA 1
ATOM 702 C C . LEU A 1 91 ? -3.333 -3.370 -10.705 1.00 78.00 91 LEU A C 1
ATOM 704 O O . LEU A 1 91 ? -4.065 -4.307 -10.424 1.00 78.00 91 LEU A O 1
ATOM 708 N N . THR A 1 92 ? -2.328 -3.524 -11.574 1.00 68.44 92 THR A N 1
ATOM 709 C CA . THR A 1 92 ? -2.035 -4.824 -12.206 1.00 68.44 92 THR A CA 1
ATOM 710 C C . THR A 1 92 ? -1.174 -5.752 -11.359 1.00 68.44 92 THR A C 1
ATOM 712 O O . THR A 1 92 ? -1.147 -6.944 -11.643 1.00 68.44 92 THR A O 1
ATOM 715 N N . ARG A 1 93 ? -0.435 -5.235 -10.374 1.00 62.84 93 ARG A N 1
ATOM 716 C CA . ARG A 1 93 ? 0.394 -6.048 -9.469 1.00 62.84 93 ARG A CA 1
ATOM 717 C C . ARG A 1 93 ? -0.314 -6.394 -8.167 1.00 62.84 93 ARG A C 1
ATOM 719 O O . ARG A 1 93 ? 0.069 -7.381 -7.556 1.00 62.84 93 ARG A O 1
ATOM 726 N N . ASP A 1 94 ? -1.284 -5.578 -7.776 1.00 58.97 94 ASP A N 1
ATOM 727 C CA . ASP A 1 94 ? -2.008 -5.688 -6.514 1.00 58.97 94 ASP A CA 1
ATOM 728 C C . ASP A 1 94 ? -3.013 -6.839 -6.485 1.00 58.97 94 ASP A C 1
ATOM 730 O O . ASP A 1 94 ? -3.153 -7.493 -5.467 1.00 58.97 94 ASP A O 1
ATOM 734 N N . ASN A 1 95 ? -3.634 -7.158 -7.624 1.00 60.91 95 ASN A N 1
ATOM 735 C CA . ASN A 1 95 ? -4.676 -8.184 -7.732 1.00 60.91 95 ASN A CA 1
ATOM 736 C C . ASN A 1 95 ? -4.136 -9.630 -7.627 1.00 60.91 95 ASN A C 1
ATOM 738 O O . ASN A 1 95 ? -4.460 -10.442 -8.494 1.00 60.91 95 ASN A O 1
ATOM 742 N N . ASN A 1 96 ? -3.237 -9.960 -6.691 1.00 61.31 96 ASN A N 1
ATOM 743 C CA . ASN A 1 96 ? -2.676 -11.311 -6.556 1.00 61.31 96 ASN A CA 1
ATOM 744 C C . ASN A 1 96 ? -2.017 -11.596 -5.185 1.00 61.31 96 ASN A C 1
ATOM 746 O O . ASN A 1 96 ? -0.908 -12.144 -5.145 1.00 61.31 96 ASN A O 1
ATOM 750 N N . TYR A 1 97 ? -2.657 -11.260 -4.062 1.00 60.47 97 TYR A N 1
ATOM 751 C CA . TYR A 1 97 ? -2.201 -11.669 -2.730 1.00 60.47 97 TYR A CA 1
ATOM 752 C C . TYR A 1 97 ? -3.102 -12.761 -2.143 1.00 60.47 97 TYR A C 1
ATOM 754 O O . TYR A 1 97 ? -3.818 -12.559 -1.164 1.00 60.47 97 TYR A O 1
ATOM 762 N N . THR A 1 98 ? -2.933 -14.000 -2.617 1.00 60.03 98 THR A N 1
ATOM 763 C CA . THR A 1 98 ? -3.588 -15.189 -2.027 1.00 60.03 98 THR A CA 1
ATOM 764 C C . THR A 1 98 ? -3.346 -15.362 -0.521 1.00 60.03 98 THR A C 1
ATOM 766 O O . THR A 1 98 ? -4.050 -16.127 0.129 1.00 60.03 98 THR A O 1
ATOM 769 N N . ASN A 1 99 ? -2.363 -14.657 0.046 1.00 67.38 99 ASN A N 1
ATOM 770 C CA . ASN A 1 99 ? -1.939 -14.812 1.433 1.00 67.38 99 ASN A CA 1
ATOM 771 C C . ASN A 1 99 ? -2.505 -13.735 2.383 1.00 67.38 99 ASN A C 1
ATOM 773 O O . ASN A 1 99 ? -2.378 -13.903 3.591 1.00 67.38 99 ASN A O 1
ATOM 777 N N . ASN A 1 100 ? -3.120 -12.651 1.881 1.00 78.88 100 ASN A N 1
ATOM 778 C CA . ASN A 1 100 ? -3.547 -11.502 2.702 1.00 78.88 100 ASN A CA 1
ATOM 779 C C . ASN A 1 100 ? -5.025 -11.128 2.492 1.00 78.88 100 ASN A C 1
ATOM 781 O O . ASN A 1 100 ? -5.365 -9.957 2.350 1.00 78.88 100 ASN A O 1
ATOM 785 N N . VAL A 1 101 ? -5.920 -12.112 2.500 1.00 84.88 101 VAL A N 1
ATOM 786 C CA . VAL A 1 101 ? -7.363 -11.878 2.335 1.00 84.88 101 VAL A CA 1
ATOM 787 C C . VAL A 1 101 ? -7.983 -11.338 3.632 1.00 84.88 101 VAL A C 1
ATOM 789 O O . VAL A 1 101 ? -7.757 -11.889 4.711 1.00 84.88 101 VAL A O 1
ATOM 792 N N . THR A 1 102 ? -8.795 -10.277 3.563 1.00 85.94 102 THR A N 1
ATOM 793 C CA . THR A 1 102 ? -9.559 -9.785 4.724 1.00 85.94 102 THR A CA 1
ATOM 794 C C . THR A 1 102 ? -10.939 -9.254 4.348 1.00 85.94 102 THR A C 1
ATOM 796 O 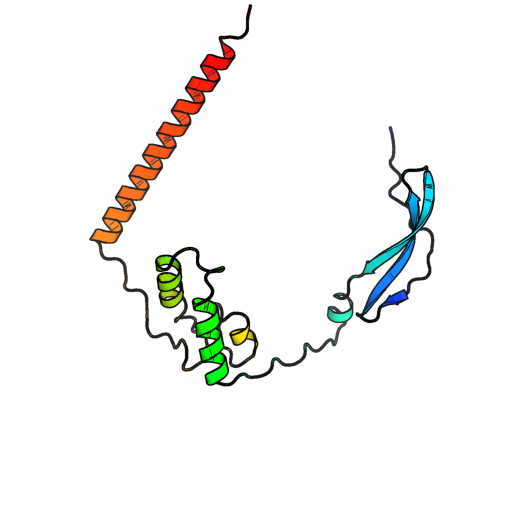O . THR A 1 102 ? -11.109 -8.533 3.374 1.00 85.94 102 THR A O 1
ATOM 799 N N . LEU A 1 103 ? -11.935 -9.551 5.187 1.00 88.56 103 LEU A N 1
ATOM 800 C CA . LEU A 1 103 ? -13.313 -9.061 5.040 1.00 88.56 103 LEU A CA 1
ATOM 801 C C . LEU A 1 103 ? -13.599 -7.810 5.885 1.00 88.56 103 LEU A C 1
ATOM 803 O O . LEU A 1 103 ? -14.748 -7.404 6.044 1.00 88.56 103 LEU A O 1
ATOM 807 N N . THR A 1 104 ? -12.570 -7.218 6.491 1.00 90.31 104 THR A N 1
ATOM 808 C CA . THR A 1 104 ? -12.725 -6.200 7.539 1.00 90.31 104 THR A CA 1
ATOM 809 C C . THR A 1 104 ? -12.328 -4.799 7.084 1.00 90.31 104 THR A C 1
ATOM 811 O O . THR A 1 104 ? -11.737 -4.596 6.027 1.00 90.31 104 THR A O 1
ATOM 814 N N . SER A 1 105 ? -12.568 -3.811 7.948 1.00 90.44 105 SER A N 1
ATOM 815 C CA . SER A 1 105 ? -12.145 -2.411 7.791 1.00 90.44 105 SER A CA 1
ATOM 816 C C . SER A 1 105 ? -10.643 -2.213 7.548 1.00 90.44 105 SER A C 1
ATOM 818 O O . SER A 1 105 ? -10.212 -1.109 7.216 1.00 90.44 105 SER A O 1
ATOM 820 N N . THR A 1 106 ? -9.825 -3.247 7.745 1.00 88.88 106 THR A N 1
ATOM 821 C CA . THR A 1 106 ? -8.409 -3.230 7.371 1.00 88.88 106 THR A CA 1
ATOM 822 C C . THR A 1 106 ? -8.220 -3.143 5.865 1.00 88.88 106 THR A C 1
ATOM 824 O O . THR A 1 106 ? -7.358 -2.377 5.435 1.00 88.88 106 THR A O 1
ATOM 827 N N . TYR A 1 107 ? -9.074 -3.813 5.086 1.00 90.25 107 TYR A N 1
ATOM 828 C CA . TYR A 1 107 ? -9.111 -3.652 3.636 1.00 90.25 107 TYR A CA 1
ATOM 829 C C . TYR A 1 107 ? -9.423 -2.202 3.269 1.00 90.25 107 TYR A C 1
ATOM 831 O O . TYR A 1 107 ? -8.642 -1.551 2.590 1.00 90.25 107 TYR A O 1
ATOM 839 N N . ALA A 1 108 ? -10.499 -1.641 3.833 1.00 90.31 108 ALA A N 1
ATOM 840 C CA . ALA A 1 108 ? -10.916 -0.270 3.536 1.00 90.31 108 ALA A CA 1
ATOM 841 C C . ALA A 1 108 ? -9.836 0.790 3.835 1.00 90.31 108 ALA A C 1
ATOM 843 O O . ALA A 1 108 ? -9.801 1.837 3.197 1.00 90.31 108 ALA A O 1
ATOM 844 N N . ARG A 1 109 ? -8.943 0.529 4.800 1.00 89.00 109 ARG A N 1
ATOM 845 C CA . ARG A 1 109 ? -7.828 1.425 5.143 1.00 89.00 109 ARG A CA 1
ATOM 846 C C . ARG A 1 109 ? -6.647 1.321 4.181 1.00 89.00 109 ARG A C 1
ATOM 848 O O . ARG A 1 109 ? -5.943 2.313 3.998 1.00 89.00 109 ARG A O 1
ATOM 855 N N . ASN A 1 110 ? -6.386 0.141 3.627 1.00 88.12 110 A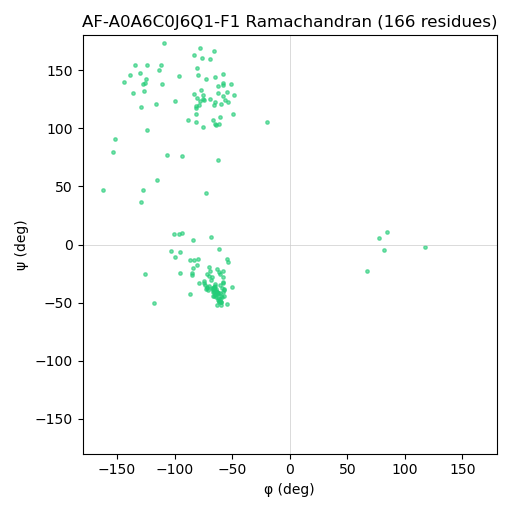SN A N 1
ATOM 856 C CA . ASN A 1 110 ? -5.284 -0.065 2.695 1.00 88.12 110 ASN A CA 1
ATOM 857 C C . ASN A 1 110 ? -5.573 -1.232 1.734 1.00 88.12 110 ASN A C 1
ATOM 859 O O . ASN A 1 110 ? -5.044 -2.325 1.956 1.00 88.12 110 ASN A O 1
ATOM 863 N N . PRO A 1 111 ? -6.373 -0.998 0.677 1.00 88.19 111 PRO A N 1
ATOM 864 C CA . PRO A 1 111 ? -6.663 -2.007 -0.338 1.00 88.19 111 PRO A CA 1
ATOM 865 C C . PRO A 1 111 ? -5.398 -2.543 -1.017 1.00 88.19 111 PRO A C 1
ATOM 867 O O . PRO A 1 111 ? -5.309 -3.727 -1.263 1.00 88.19 111 PRO A O 1
ATOM 870 N N . GLY A 1 112 ? -4.348 -1.725 -1.172 1.00 84.12 112 GLY A N 1
ATOM 871 C CA . GLY A 1 112 ? -3.082 -2.142 -1.797 1.00 84.12 112 GLY A CA 1
ATOM 872 C C . GLY A 1 112 ? -2.219 -3.162 -1.029 1.00 84.12 112 GLY A C 1
ATOM 873 O O . GLY A 1 112 ? -1.046 -3.352 -1.352 1.00 84.12 112 GLY A O 1
ATOM 874 N N . LYS A 1 113 ? -2.713 -3.711 0.086 1.00 84.12 113 LYS A N 1
ATOM 875 C CA . LYS A 1 113 ? -1.988 -4.677 0.936 1.00 84.12 113 LYS A CA 1
ATOM 876 C C . LYS A 1 113 ? -2.773 -5.968 1.171 1.00 84.12 113 LYS A C 1
ATOM 878 O O . LYS A 1 113 ? -2.167 -6.984 1.524 1.00 84.12 113 LYS A O 1
ATOM 883 N N . TYR A 1 114 ? -4.093 -5.898 1.075 1.00 86.81 114 TYR A N 1
ATOM 884 C CA . TYR A 1 114 ? -4.991 -6.986 1.423 1.00 86.81 114 TYR A CA 1
ATOM 885 C C . TYR A 1 114 ? -5.955 -7.203 0.277 1.00 86.81 114 TYR A C 1
ATOM 887 O O . TYR A 1 114 ? -6.382 -6.223 -0.312 1.00 86.81 114 TYR A O 1
ATOM 895 N N . ASP A 1 115 ? -6.369 -8.442 0.068 1.00 85.25 115 ASP A N 1
ATOM 896 C CA . ASP A 1 115 ? -7.356 -8.782 -0.951 1.00 85.25 115 ASP A CA 1
ATOM 897 C C . ASP A 1 115 ? -8.753 -8.870 -0.315 1.00 85.25 115 ASP A C 1
ATOM 899 O O . ASP A 1 115 ? -8.912 -9.323 0.829 1.00 85.25 115 ASP A O 1
ATOM 903 N N . TYR A 1 116 ? -9.778 -8.458 -1.059 1.00 87.00 116 TYR A N 1
ATOM 904 C CA . TYR A 1 116 ? -11.183 -8.644 -0.712 1.00 87.00 116 TYR A CA 1
ATOM 905 C C . TYR A 1 116 ? -11.868 -9.549 -1.752 1.00 87.00 116 TYR A C 1
ATOM 907 O O . TYR A 1 116 ? -11.949 -9.193 -2.933 1.00 87.00 116 TYR A O 1
ATOM 915 N N . PRO A 1 117 ? -12.444 -10.694 -1.338 1.00 84.38 117 PRO A N 1
ATOM 916 C CA . PRO A 1 117 ? -13.099 -11.626 -2.253 1.00 84.38 117 PRO A CA 1
ATOM 917 C C . PRO A 1 117 ? -14.171 -10.950 -3.124 1.00 84.38 117 PRO A C 1
ATOM 919 O O . PRO A 1 117 ? -15.124 -10.359 -2.614 1.00 84.38 117 PRO A O 1
ATOM 922 N N . GLY A 1 118 ? -14.021 -11.048 -4.449 1.00 78.81 118 GLY A N 1
ATOM 923 C CA . GLY A 1 118 ? -14.947 -10.467 -5.430 1.00 78.81 118 GLY A CA 1
ATOM 924 C C . GLY A 1 118 ? -14.708 -8.990 -5.785 1.00 78.81 118 GLY A C 1
ATOM 925 O O . GLY A 1 118 ? -15.573 -8.379 -6.422 1.00 78.81 118 GLY A O 1
ATOM 926 N N . VAL A 1 119 ? -13.577 -8.399 -5.372 1.00 82.38 119 VAL A N 1
ATOM 927 C CA . VAL A 1 119 ? -13.146 -7.047 -5.790 1.00 82.38 119 VAL A CA 1
ATOM 928 C C . VAL A 1 119 ? -11.819 -7.079 -6.547 1.00 82.38 119 VAL A C 1
ATOM 930 O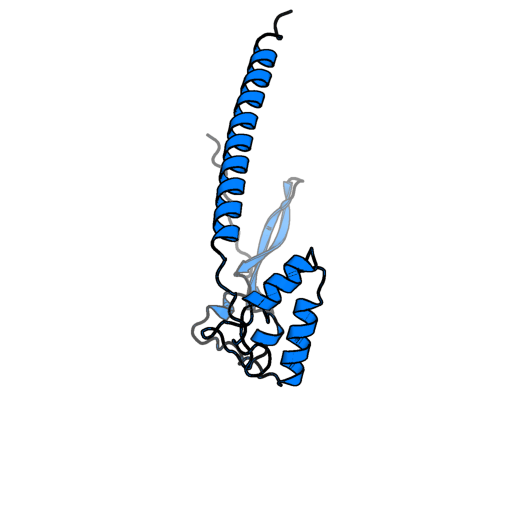 O . VAL A 1 119 ? -11.730 -6.517 -7.637 1.00 82.38 119 VAL A O 1
ATOM 933 N N . ASP A 1 120 ? -10.806 -7.733 -5.989 1.00 73.44 120 ASP A N 1
ATOM 934 C CA . ASP A 1 120 ? -9.429 -7.795 -6.501 1.00 73.44 120 ASP A CA 1
ATOM 935 C C . ASP A 1 120 ? -8.922 -9.241 -6.598 1.00 73.44 120 ASP A C 1
ATOM 937 O O . ASP A 1 120 ? -7.744 -9.543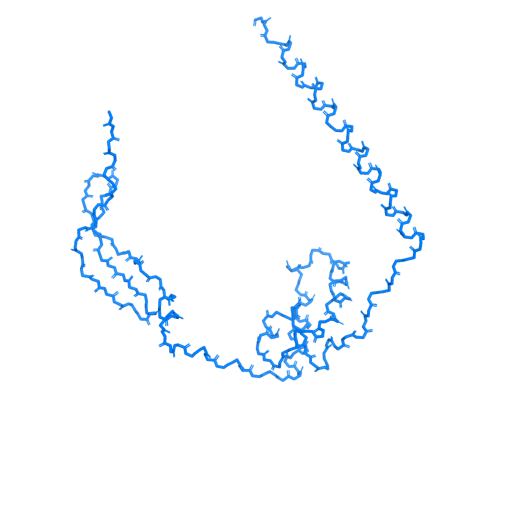 -6.418 1.00 73.44 120 ASP A O 1
ATOM 941 N N . ASP A 1 121 ? -9.835 -10.130 -6.973 1.00 62.47 121 ASP A N 1
ATOM 942 C CA . ASP A 1 121 ? -9.695 -11.569 -7.139 1.00 62.47 121 ASP A CA 1
ATOM 943 C C . ASP A 1 121 ? -8.681 -11.970 -8.223 1.00 62.47 121 ASP A C 1
ATOM 945 O O . ASP A 1 121 ? -9.043 -12.459 -9.287 1.00 62.47 121 ASP A O 1
ATOM 949 N N . GLY A 1 122 ? -7.386 -11.796 -7.933 1.00 56.16 122 GLY A N 1
ATOM 950 C CA . GLY A 1 122 ? -6.283 -12.708 -8.281 1.00 56.16 122 GLY A CA 1
ATOM 951 C C . GLY A 1 122 ? -5.899 -12.911 -9.757 1.00 56.16 122 GLY A C 1
ATOM 952 O O . GLY A 1 122 ? -4.794 -13.359 -10.069 1.00 56.16 122 GLY A O 1
ATOM 953 N N . ALA A 1 123 ? -6.799 -12.664 -10.706 1.00 55.19 123 ALA A N 1
ATOM 954 C CA . ALA A 1 123 ? -6.761 -13.337 -12.002 1.00 55.19 123 ALA A CA 1
ATOM 955 C C . ALA A 1 123 ? -5.753 -12.718 -12.979 1.00 55.19 123 ALA A C 1
ATOM 957 O O . ALA A 1 123 ? -5.360 -13.343 -13.968 1.00 55.19 123 ALA A O 1
ATOM 958 N N . LYS A 1 124 ? -5.296 -11.487 -12.725 1.00 58.56 124 LYS A N 1
ATOM 959 C CA . LYS A 1 124 ? -4.360 -10.785 -13.611 1.00 58.56 124 LYS A CA 1
ATOM 960 C C . LYS A 1 124 ? -2.921 -11.007 -13.165 1.00 58.56 124 LYS A C 1
ATOM 962 O O . LYS A 1 124 ? -2.265 -10.106 -12.657 1.00 58.56 124 LYS A O 1
ATOM 967 N N . LYS A 1 125 ? -2.389 -12.198 -13.448 1.00 58.75 125 LYS A N 1
ATOM 968 C CA . LYS A 1 125 ? -0.944 -12.441 -13.337 1.00 58.75 125 LYS A CA 1
ATOM 969 C C . LYS A 1 125 ? -0.190 -11.532 -14.324 1.00 58.75 125 LYS A C 1
ATOM 971 O O . LYS A 1 125 ? -0.544 -11.503 -15.510 1.00 58.75 125 LYS A O 1
ATOM 976 N N . PRO A 1 126 ? 0.860 -10.804 -13.892 1.00 63.69 126 PRO A N 1
ATOM 977 C CA . PRO A 1 126 ? 1.731 -10.091 -14.815 1.00 63.69 126 PRO A CA 1
ATOM 978 C C . PRO A 1 126 ? 2.292 -11.078 -15.839 1.00 63.69 126 PRO A C 1
ATOM 980 O O . PRO A 1 126 ? 2.900 -12.083 -15.466 1.00 63.69 126 PRO A O 1
ATOM 983 N N . LYS A 1 127 ? 2.096 -10.801 -17.132 1.00 68.44 127 LYS A N 1
ATOM 984 C CA . LYS A 1 127 ? 2.694 -11.627 -18.185 1.00 68.44 127 LYS A CA 1
ATOM 985 C C . LYS A 1 127 ? 4.220 -11.632 -18.009 1.00 68.44 127 LYS A C 1
ATOM 987 O O . LYS A 1 127 ? 4.794 -10.567 -17.741 1.00 68.44 127 LYS A O 1
ATOM 992 N N . PRO A 1 128 ? 4.887 -12.788 -18.158 1.00 75.44 128 PRO A N 1
ATOM 993 C CA . PRO A 1 128 ? 6.340 -12.834 -18.119 1.00 75.44 128 PRO A CA 1
ATOM 994 C C . PRO A 1 128 ? 6.920 -11.915 -19.202 1.00 75.44 128 PRO A C 1
ATOM 996 O O . PRO A 1 128 ? 6.332 -11.733 -20.270 1.00 75.44 128 PRO A O 1
ATOM 999 N N . ARG A 1 129 ? 8.078 -11.308 -18.916 1.00 81.12 129 ARG A N 1
ATOM 1000 C CA . ARG A 1 129 ? 8.779 -10.470 -19.898 1.00 81.12 129 ARG A CA 1
ATOM 1001 C C . ARG A 1 129 ? 9.187 -11.320 -21.097 1.00 81.12 129 ARG A C 1
ATOM 1003 O O . ARG A 1 129 ? 9.740 -12.402 -20.905 1.00 81.12 129 ARG A O 1
ATOM 1010 N N . THR A 1 130 ? 8.993 -10.798 -22.305 1.00 88.69 130 THR A N 1
ATOM 1011 C CA . THR A 1 130 ? 9.512 -11.440 -23.520 1.00 88.69 130 THR A CA 1
ATOM 1012 C C . THR A 1 130 ? 11.038 -11.343 -23.570 1.00 88.69 130 THR A C 1
ATOM 1014 O O . THR A 1 130 ? 11.631 -10.468 -22.930 1.00 88.69 130 THR A O 1
ATOM 1017 N N . GLU A 1 131 ? 11.696 -12.203 -24.349 1.00 87.94 131 GLU A N 1
ATOM 1018 C CA . GLU A 1 131 ? 13.160 -12.165 -24.489 1.00 87.94 131 GLU A CA 1
ATOM 1019 C C . GLU A 1 131 ? 13.661 -10.805 -24.996 1.00 87.94 131 GLU A C 1
ATOM 1021 O O . GLU A 1 131 ? 14.586 -10.235 -24.421 1.00 87.94 131 GLU A O 1
ATOM 1026 N N . ALA A 1 132 ? 12.964 -10.195 -25.959 1.00 86.81 132 ALA A N 1
ATOM 1027 C CA . ALA A 1 132 ? 13.276 -8.846 -26.437 1.00 86.81 132 ALA A CA 1
ATOM 1028 C C . ALA A 1 132 ? 13.250 -7.789 -25.310 1.00 86.81 132 ALA A C 1
ATOM 1030 O O . ALA A 1 132 ? 14.110 -6.908 -25.241 1.00 86.81 132 ALA A O 1
ATOM 1031 N N . GLN A 1 133 ? 12.292 -7.886 -24.380 1.00 84.50 133 GLN A N 1
ATOM 1032 C CA . GLN A 1 133 ? 12.216 -6.986 -23.225 1.00 84.50 133 GLN A CA 1
ATOM 1033 C C . GLN A 1 133 ? 13.353 -7.231 -22.225 1.00 84.50 133 GLN A C 1
ATOM 1035 O O . GLN A 1 133 ? 13.848 -6.275 -21.622 1.00 84.50 133 GLN A O 1
ATOM 1040 N N . LYS A 1 134 ? 13.775 -8.488 -22.041 1.00 89.50 134 LYS A N 1
ATOM 1041 C CA . LYS A 1 134 ? 14.923 -8.834 -21.188 1.00 89.50 134 LYS A CA 1
ATOM 1042 C C . LYS A 1 134 ? 16.224 -8.288 -21.776 1.00 89.50 134 LYS A C 1
ATOM 1044 O O . LYS A 1 134 ? 17.002 -7.688 -21.038 1.00 89.50 134 LYS A O 1
ATOM 1049 N N . THR A 1 135 ? 16.436 -8.423 -23.084 1.00 89.00 135 THR A N 1
ATOM 1050 C CA . THR A 1 135 ? 17.624 -7.893 -23.774 1.00 89.00 135 THR A CA 1
ATOM 1051 C C . THR A 1 135 ? 17.714 -6.376 -23.646 1.00 89.00 135 THR A C 1
ATOM 1053 O O . THR A 1 135 ? 18.715 -5.865 -23.150 1.00 89.00 135 THR A O 1
ATOM 1056 N N . LYS A 1 136 ? 16.622 -5.653 -23.925 1.00 91.12 136 LYS A N 1
ATOM 1057 C CA . LYS A 1 136 ? 16.582 -4.189 -23.777 1.00 91.12 136 LYS A CA 1
ATOM 1058 C C . LYS A 1 136 ? 16.833 -3.726 -22.335 1.00 91.12 136 LYS A C 1
ATOM 1060 O O . LYS A 1 136 ? 17.457 -2.693 -22.102 1.00 91.12 136 LYS A O 1
ATOM 1065 N N . LEU A 1 137 ? 16.369 -4.491 -21.343 1.00 89.00 137 LEU A N 1
ATOM 1066 C CA . LEU A 1 137 ? 16.667 -4.220 -19.934 1.00 89.00 137 LEU A CA 1
ATOM 1067 C C . LEU A 1 137 ? 18.162 -4.390 -19.628 1.00 89.00 137 LEU A C 1
ATOM 1069 O O . LEU A 1 137 ? 18.736 -3.536 -18.952 1.00 89.00 137 LEU A O 1
ATOM 1073 N N . ARG A 1 138 ? 18.793 -5.459 -20.133 1.00 90.69 138 ARG A N 1
ATOM 1074 C CA . ARG A 1 138 ? 20.240 -5.686 -19.979 1.00 90.69 138 ARG A CA 1
ATOM 1075 C C . ARG A 1 138 ? 21.041 -4.545 -20.606 1.00 90.69 138 ARG A C 1
ATOM 1077 O O . ARG A 1 138 ? 21.906 -3.989 -19.940 1.00 90.69 138 ARG A O 1
ATOM 1084 N N . GLU A 1 139 ? 20.700 -4.135 -21.825 1.00 89.06 139 GLU A N 1
ATOM 1085 C CA . GLU A 1 139 ? 21.346 -3.008 -22.513 1.00 89.06 139 GLU A CA 1
ATOM 1086 C C . GLU A 1 139 ? 21.234 -1.700 -21.722 1.00 89.06 139 GLU A C 1
ATOM 1088 O O . GLU A 1 139 ? 22.221 -0.984 -21.551 1.00 89.06 139 GLU A O 1
ATOM 1093 N N . ASN A 1 140 ? 20.049 -1.397 -21.186 1.00 89.81 140 ASN A N 1
ATOM 1094 C CA . ASN A 1 140 ? 19.841 -0.200 -20.372 1.00 89.81 140 ASN A CA 1
ATOM 1095 C C . ASN A 1 140 ? 20.659 -0.233 -19.074 1.00 89.81 140 ASN A C 1
ATOM 1097 O O . ASN A 1 140 ? 21.205 0.793 -18.673 1.00 89.81 140 ASN A O 1
ATOM 1101 N N . LEU A 1 141 ? 20.782 -1.399 -18.431 1.00 87.94 141 LEU A N 1
ATOM 1102 C CA . LEU A 1 141 ? 21.619 -1.557 -17.239 1.00 87.94 141 LEU A CA 1
ATOM 1103 C C . LEU A 1 141 ? 23.104 -1.363 -17.559 1.00 87.94 141 LEU A C 1
ATOM 1105 O O . LEU A 1 141 ? 23.807 -0.712 -16.787 1.00 87.94 141 LEU A O 1
ATOM 1109 N N . VAL A 1 142 ? 23.576 -1.877 -18.697 1.00 89.12 142 VAL A N 1
ATOM 1110 C CA . VAL A 1 142 ? 24.955 -1.666 -19.167 1.00 89.12 142 VAL A CA 1
ATOM 1111 C C . VAL A 1 142 ? 25.210 -0.181 -19.429 1.00 89.12 142 VAL A C 1
ATOM 1113 O O . VAL A 1 142 ? 26.178 0.370 -18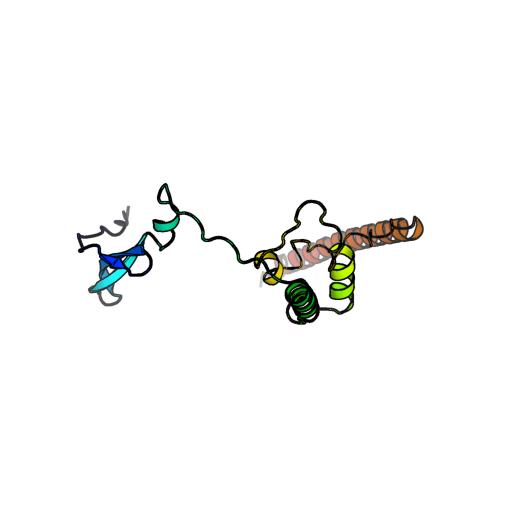.907 1.00 89.12 142 VAL A O 1
ATOM 1116 N N . LYS A 1 143 ? 24.306 0.502 -20.143 1.00 86.12 143 LYS A N 1
ATOM 1117 C CA . LYS A 1 143 ? 24.403 1.950 -20.395 1.00 86.12 143 LYS A CA 1
ATOM 1118 C C . LYS A 1 143 ? 24.408 2.766 -19.101 1.00 86.12 143 LYS A C 1
ATOM 1120 O O . LYS A 1 143 ? 25.235 3.659 -18.949 1.00 86.12 143 LYS A O 1
ATOM 1125 N N . ALA A 1 144 ? 23.536 2.436 -18.148 1.00 84.00 144 ALA A N 1
ATOM 1126 C CA . ALA A 1 144 ? 23.482 3.113 -16.853 1.00 84.00 144 ALA A CA 1
ATOM 1127 C C . ALA A 1 144 ? 24.775 2.923 -16.041 1.00 84.00 144 ALA A C 1
ATOM 1129 O O . ALA A 1 144 ? 25.277 3.874 -15.443 1.00 84.00 144 ALA A O 1
ATOM 1130 N N . ARG A 1 145 ? 25.351 1.712 -16.050 1.00 84.38 145 ARG A N 1
ATOM 1131 C CA . ARG A 1 145 ? 26.644 1.430 -15.403 1.00 84.38 145 ARG A CA 1
ATOM 1132 C C . ARG A 1 145 ? 27.785 2.210 -16.055 1.00 84.38 145 ARG A C 1
ATOM 1134 O O . ARG A 1 145 ? 28.563 2.834 -15.339 1.00 84.38 145 ARG A O 1
ATOM 1141 N N . ALA A 1 146 ? 27.838 2.238 -17.386 1.00 82.56 146 ALA A N 1
ATOM 1142 C CA . ALA A 1 146 ? 28.843 2.993 -18.132 1.00 82.56 146 ALA A CA 1
ATOM 1143 C C . ALA A 1 146 ? 28.745 4.509 -17.871 1.00 82.56 146 ALA A C 1
ATOM 1145 O O . ALA A 1 146 ? 29.759 5.171 -17.659 1.00 82.56 146 ALA A O 1
ATOM 1146 N N . ALA A 1 147 ? 27.531 5.066 -17.817 1.00 77.31 147 ALA A N 1
ATOM 1147 C CA . ALA A 1 147 ? 27.317 6.473 -17.476 1.00 77.31 147 ALA A CA 1
ATOM 1148 C C . ALA A 1 147 ? 27.778 6.801 -16.043 1.00 77.31 147 ALA A C 1
ATOM 1150 O O . ALA A 1 147 ? 28.425 7.823 -15.818 1.00 77.31 147 ALA A O 1
ATOM 1151 N N . LYS A 1 148 ? 27.514 5.906 -15.081 1.00 76.50 148 LYS A N 1
ATOM 1152 C CA . LYS A 1 148 ? 27.945 6.073 -13.686 1.00 76.50 148 LYS A CA 1
ATOM 1153 C C . LYS A 1 148 ? 29.472 6.041 -13.536 1.00 76.50 148 LYS A C 1
ATOM 1155 O O . LYS A 1 148 ? 30.015 6.802 -12.742 1.00 76.50 148 LYS A O 1
ATOM 1160 N N . GLN A 1 149 ? 30.164 5.211 -14.319 1.00 70.44 149 GLN A N 1
ATOM 1161 C CA . GLN A 1 149 ? 31.631 5.182 -14.350 1.00 70.44 149 GLN A CA 1
ATOM 1162 C C . GLN A 1 149 ? 32.231 6.468 -14.940 1.00 70.44 149 GLN A C 1
ATOM 1164 O O . GLN A 1 149 ? 33.228 6.965 -14.426 1.00 70.44 149 GLN A O 1
ATOM 1169 N N . LYS A 1 150 ? 31.598 7.057 -15.963 1.00 62.22 150 LYS A N 1
ATOM 1170 C CA . LYS A 1 150 ? 32.051 8.332 -16.547 1.00 62.22 150 LYS A CA 1
ATOM 1171 C C . LYS A 1 150 ? 31.888 9.525 -15.595 1.00 62.22 150 LYS A C 1
ATOM 1173 O O . LYS A 1 150 ? 32.780 10.366 -15.532 1.00 62.22 150 LYS A O 1
ATOM 1178 N N . GLY A 1 151 ? 30.802 9.576 -14.817 1.00 58.91 151 GLY A N 1
ATOM 1179 C CA . GLY A 1 151 ? 30.560 10.662 -13.855 1.00 58.91 151 GLY A CA 1
ATOM 1180 C C . GLY A 1 151 ? 31.572 10.721 -12.700 1.00 58.91 151 GLY A C 1
ATOM 1181 O O . GLY A 1 151 ? 31.947 11.808 -12.270 1.00 58.91 151 GLY A O 1
ATOM 1182 N N . GLY A 1 152 ? 32.078 9.569 -12.239 1.00 57.06 152 GLY A N 1
ATOM 1183 C CA . GLY A 1 152 ? 33.122 9.522 -11.203 1.00 57.06 152 GLY A CA 1
ATOM 1184 C C . GLY A 1 152 ? 34.482 10.053 -11.675 1.00 57.06 152 GLY A C 1
ATOM 1185 O O . GLY A 1 152 ? 35.224 10.641 -10.892 1.00 57.06 152 GLY A O 1
ATOM 1186 N N . TYR A 1 153 ? 34.789 9.910 -12.968 1.00 53.28 153 TYR A N 1
ATOM 1187 C CA . TYR A 1 153 ? 36.042 10.395 -13.557 1.00 53.28 153 TYR A CA 1
ATOM 1188 C C . TYR A 1 153 ? 36.062 11.928 -13.703 1.00 53.28 153 TYR A C 1
ATOM 1190 O O . TYR A 1 153 ? 37.096 12.560 -13.499 1.00 53.28 153 TYR A O 1
ATOM 1198 N N . GLN A 1 154 ? 34.908 12.542 -13.993 1.00 54.53 154 GLN A N 1
ATOM 1199 C CA . GLN A 1 154 ? 34.774 14.000 -14.121 1.00 54.53 154 GLN A CA 1
ATOM 1200 C C . GLN A 1 154 ? 34.872 14.729 -12.769 1.00 54.53 154 GLN A C 1
ATOM 1202 O O . GLN A 1 154 ? 35.514 15.775 -12.694 1.00 54.53 154 GLN A O 1
ATOM 1207 N N . GLN A 1 155 ? 34.323 14.159 -11.687 1.00 52.09 155 GLN A N 1
ATOM 1208 C CA . GLN A 1 155 ? 34.495 14.718 -10.335 1.00 52.09 155 GLN A CA 1
ATOM 1209 C C . GLN A 1 155 ? 35.954 14.672 -9.856 1.00 52.09 155 GLN A C 1
ATOM 1211 O O . GLN A 1 155 ? 36.416 15.609 -9.207 1.00 52.09 155 GLN A O 1
ATOM 1216 N N . HIS A 1 156 ? 36.705 13.621 -10.207 1.00 52.03 156 HIS A N 1
ATOM 1217 C CA . HIS A 1 156 ? 38.123 13.521 -9.852 1.00 52.03 156 HIS A CA 1
ATOM 1218 C C . HIS A 1 156 ? 38.990 14.582 -10.545 1.00 52.03 156 HIS A C 1
ATOM 1220 O O . HIS A 1 156 ? 39.908 15.107 -9.918 1.00 52.03 156 HIS A O 1
ATOM 1226 N N . GLN A 1 157 ? 38.693 14.938 -11.801 1.00 55.12 157 GLN A N 1
ATOM 1227 C CA . GLN A 1 157 ? 39.439 15.984 -12.514 1.00 55.12 157 GLN A CA 1
ATOM 1228 C C . GLN A 1 157 ? 39.133 17.395 -11.992 1.00 55.12 157 GLN A C 1
ATOM 1230 O O . GLN A 1 157 ? 40.054 18.197 -11.853 1.00 55.12 157 GLN A O 1
ATOM 1235 N N . GLN A 1 158 ? 37.878 17.690 -11.631 1.00 54.50 158 GLN A N 1
ATOM 1236 C CA . GLN A 1 158 ? 37.532 18.981 -11.021 1.00 54.50 158 GLN A CA 1
ATOM 1237 C C . GLN A 1 158 ? 38.175 19.160 -9.636 1.00 54.50 158 GLN A C 1
ATOM 1239 O O . GLN A 1 158 ? 38.727 20.222 -9.356 1.00 54.50 158 GLN A O 1
ATOM 1244 N N . ASN A 1 159 ? 38.207 18.118 -8.797 1.00 55.34 159 ASN A N 1
ATOM 1245 C CA . ASN A 1 159 ? 38.875 18.204 -7.491 1.00 55.34 159 ASN A CA 1
ATOM 1246 C C . ASN A 1 159 ? 40.405 18.355 -7.589 1.00 55.34 159 ASN A C 1
ATOM 1248 O O . ASN A 1 159 ? 41.002 18.962 -6.704 1.00 55.34 159 ASN A O 1
ATOM 1252 N N . GLN A 1 160 ? 41.049 17.848 -8.649 1.00 55.66 160 GLN A N 1
ATOM 1253 C CA . GLN A 1 160 ? 42.491 18.053 -8.858 1.00 55.66 160 GLN A CA 1
ATOM 1254 C C . GLN A 1 160 ? 42.834 19.473 -9.334 1.00 55.66 160 GLN A C 1
ATOM 1256 O O . GLN A 1 160 ? 43.888 19.985 -8.966 1.00 55.66 160 GLN A O 1
ATOM 1261 N N . GLN A 1 161 ? 41.953 20.138 -10.091 1.00 52.38 161 GLN A N 1
ATOM 1262 C CA . GLN A 1 161 ? 42.165 21.534 -10.500 1.00 52.38 161 GLN A CA 1
ATOM 1263 C C . GLN A 1 161 ? 42.000 22.518 -9.331 1.00 52.38 161 GLN A C 1
ATOM 1265 O O . GLN A 1 161 ? 42.775 23.463 -9.217 1.00 52.38 161 GLN A O 1
ATOM 1270 N N . HIS A 1 162 ? 41.068 22.266 -8.406 1.00 51.06 162 HIS A N 1
ATOM 1271 C CA . HIS A 1 162 ? 40.898 23.112 -7.217 1.00 51.06 162 HIS A CA 1
ATOM 1272 C C . HIS A 1 162 ? 42.055 23.014 -6.204 1.00 51.06 162 HIS A C 1
ATOM 1274 O O . HIS A 1 162 ? 42.262 23.956 -5.446 1.00 51.06 162 HIS A O 1
ATOM 1280 N N . GLN A 1 163 ? 42.838 21.926 -6.199 1.00 52.72 163 GLN A N 1
ATOM 1281 C CA . GLN A 1 163 ? 44.030 21.811 -5.342 1.00 52.72 163 GLN A CA 1
ATOM 1282 C C . GLN A 1 163 ? 45.288 22.471 -5.932 1.00 52.72 163 GLN A C 1
ATOM 1284 O O . GLN A 1 163 ? 46.252 22.675 -5.202 1.00 52.72 163 GLN A O 1
ATOM 1289 N N . GLN A 1 164 ? 45.290 22.831 -7.220 1.00 50.28 164 GLN A N 1
ATOM 1290 C CA . GLN A 1 164 ? 46.446 23.456 -7.885 1.00 50.28 164 GLN A CA 1
ATOM 1291 C C . GLN A 1 164 ? 46.298 24.976 -8.088 1.00 50.28 164 GLN A C 1
ATOM 1293 O O . GLN A 1 164 ? 47.244 25.622 -8.522 1.00 50.28 164 GLN A O 1
ATOM 1298 N N . GLY A 1 165 ? 45.141 25.565 -7.759 1.00 48.19 165 GLY A N 1
ATOM 1299 C CA . GLY A 1 165 ? 44.863 26.999 -7.938 1.00 48.19 165 GLY A CA 1
ATOM 1300 C C . GLY A 1 165 ? 44.992 27.872 -6.681 1.00 48.19 165 GLY A C 1
ATOM 1301 O O . GLY A 1 165 ? 44.568 29.021 -6.712 1.00 48.19 165 GLY A O 1
ATOM 1302 N N . GLY A 1 166 ? 45.509 27.339 -5.570 1.00 45.91 166 GLY A N 1
ATOM 1303 C CA . GLY A 1 166 ? 45.518 28.010 -4.264 1.00 45.91 166 GLY A CA 1
ATOM 1304 C C . GLY A 1 166 ? 46.910 28.343 -3.730 1.00 45.91 166 GLY A C 1
ATOM 1305 O O . GLY A 1 166 ? 47.225 27.903 -2.634 1.00 45.91 166 GLY A O 1
ATOM 1306 N N . TRP A 1 167 ? 47.728 29.074 -4.489 1.00 43.53 167 TRP A N 1
ATOM 1307 C CA . TRP A 1 167 ? 48.920 29.777 -3.986 1.00 43.53 167 TRP A CA 1
ATOM 1308 C C . TRP A 1 167 ? 49.187 31.007 -4.856 1.00 43.53 167 TRP A C 1
ATOM 1310 O O . TRP A 1 167 ? 49.873 30.875 -5.861 1.00 43.53 167 TRP A O 1
ATOM 1320 N N . TRP A 1 168 ? 48.621 32.153 -4.469 1.00 40.38 168 TRP A N 1
ATOM 1321 C CA . TRP A 1 168 ? 49.152 33.515 -4.631 1.00 40.38 168 TRP A CA 1
ATOM 1322 C C . TRP A 1 168 ? 48.509 34.392 -3.556 1.00 40.38 168 TRP A C 1
ATOM 1324 O O . TRP A 1 168 ? 47.281 34.241 -3.349 1.00 40.38 168 TRP A O 1
#

pLDDT: mean 71.48, std 16.41, range [31.08, 93.62]

Organism: NCBI:txid1070528

Sequence (168 aa):
MYMSKVGQTVQGSEKTLRNGAIGASVWVTKQDGTLGKRFKIHTGPNAARAEPGYQRGEQKQISLAQAKRAYNDYYADTSRWTTAKGRKTALTRDNNYTNNVTLTSTYARNPGKYDYPGVDDGAKKPKPRTEAQKTKLRENLVKARAAKQKGGYQQHQQNQQHQQGGWW

Radius of gyration: 29.32 Å; Cα contacts (8 Å, |Δi|>4): 163; chains: 1; bounding box: 69×49×69 Å

Foldseek 3Di:
DDDPPDDDFDDFDWDQDPLRWIKGFGWDQDPVRDTDTDIDTPGDSCVVVVPDPDDDDDFAFDDPVLLQVLVCVQLVDCVVPVDPVRSVVLLLVQLACPPAADRGCVCSVPVSRHPYPPRSHHDRDPDDDDPVRVVVVVVVVVVVVVVVVVVVVVVVVVVVVVVVPPDD